Protein AF-A0A8R1IE86-F1 (afdb_monomer_lite)

Sequence (131 aa):
CESVFCSPRSFRVGAALTDEKSKIITPATVAHLLDKSIPQLPPKLPPVSSIHLKFARITSPNKDTAVEQVLRFFANLPHGIPLEFQLYNMREEDLEAVRIKTIHPDGKADVMKPRVEEFKSEGKCFSVSTQ

Radius of gyration: 24.09 Å; chains: 1; bounding box: 44×34×64 Å

Foldseek 3Di:
DDDDPDDDDDDPPPDDDPDDDDPDDDPVNVVVVCVVCVPDDDPDDPDPVPDFDKDKAWPPPDPVVCVVDPFDADPNHTDDGKTKMKIARDDPVCLQVDWDWDQDPVRDIDIDRADPVQWDDPPGITIGIDD

pLDDT: mean 78.13, std 17.59, range [35.97, 95.56]

InterPro domains:
  IPR057412 Integrator complex subunit 4/Protein SIEL, C-terminal Ig-like domain [PF25458] (58-131)

Structure (mmCIF, N/CA/C/O backbone):
data_AF-A0A8R1IE86-F1
#
_entry.id   AF-A0A8R1IE86-F1
#
loop_
_atom_site.group_PDB
_atom_site.id
_atom_site.type_symbol
_atom_site.label_atom_id
_atom_site.label_alt_id
_atom_site.label_comp_id
_atom_site.label_asym_id
_atom_site.label_entity_id
_atom_site.label_seq_id
_atom_site.pdbx_PDB_ins_code
_atom_site.Cartn_x
_atom_site.Cartn_y
_atom_site.Cartn_z
_atom_site.occupancy
_atom_site.B_iso_or_equiv
_atom_site.auth_seq_id
_atom_sit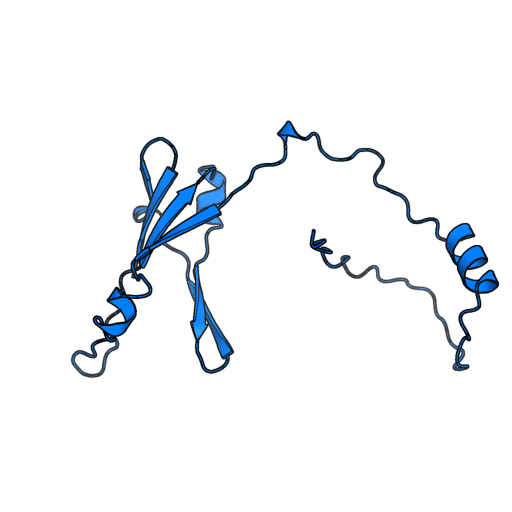e.auth_comp_id
_atom_site.auth_asym_id
_atom_site.auth_atom_id
_atom_site.pdbx_PDB_model_num
ATOM 1 N N . CYS A 1 1 ? -4.931 -19.800 13.883 1.00 36.06 1 CYS A N 1
ATOM 2 C CA . CYS A 1 1 ? -5.527 -18.518 14.309 1.00 36.06 1 CYS A CA 1
ATOM 3 C C . CYS A 1 1 ? -4.481 -17.760 15.107 1.00 36.06 1 CYS A C 1
ATOM 5 O O . CYS A 1 1 ? -4.290 -18.063 16.276 1.00 36.06 1 CYS A O 1
ATOM 7 N N . GLU A 1 2 ? -3.730 -16.879 14.451 1.00 36.41 2 GLU A N 1
ATOM 8 C CA . GLU A 1 2 ? -2.591 -16.184 15.058 1.00 36.41 2 GLU A CA 1
ATOM 9 C C . GLU A 1 2 ? -3.042 -14.831 15.613 1.00 36.41 2 GLU A C 1
ATOM 11 O O . GLU A 1 2 ? -3.615 -14.002 14.909 1.00 36.41 2 GLU A O 1
ATOM 16 N N . SER A 1 3 ? -2.831 -14.639 16.912 1.00 40.91 3 SER A N 1
ATOM 17 C CA . SER A 1 3 ? -3.125 -13.407 17.633 1.00 40.91 3 SER A CA 1
ATOM 18 C C . SER A 1 3 ? -2.035 -12.369 17.369 1.00 40.91 3 SER A C 1
ATOM 20 O O . SER A 1 3 ? -0.898 -12.537 17.811 1.00 40.91 3 SER A O 1
ATOM 22 N N . VAL A 1 4 ? -2.391 -11.271 16.703 1.00 42.31 4 VAL A N 1
ATOM 23 C CA . VAL A 1 4 ? -1.549 -10.072 16.620 1.00 42.31 4 VAL A CA 1
ATOM 24 C C . VAL A 1 4 ? -1.617 -9.362 17.972 1.00 42.31 4 VAL A C 1
ATOM 26 O O . VAL A 1 4 ? -2.523 -8.576 18.243 1.00 42.31 4 VAL A O 1
ATOM 29 N N . PHE A 1 5 ? -0.668 -9.676 18.851 1.00 35.97 5 PHE A N 1
ATOM 30 C CA . PHE A 1 5 ? -0.400 -8.876 20.040 1.00 35.97 5 PHE A CA 1
ATOM 31 C C . PHE A 1 5 ? 0.165 -7.524 19.590 1.00 35.97 5 PHE A C 1
ATOM 33 O O . PHE A 1 5 ? 1.329 -7.410 19.214 1.00 35.97 5 PHE A O 1
ATOM 40 N N . CYS A 1 6 ? -0.667 -6.484 19.617 1.00 37.81 6 CYS A N 1
ATOM 41 C CA . CYS A 1 6 ? -0.179 -5.110 19.605 1.00 37.81 6 CYS A CA 1
ATOM 42 C C . CYS A 1 6 ? 0.672 -4.885 20.863 1.00 37.81 6 CYS A C 1
ATOM 44 O O . CYS A 1 6 ? 0.190 -5.091 21.978 1.00 37.81 6 CYS A O 1
ATOM 46 N N . SER A 1 7 ? 1.922 -4.449 20.684 1.00 40.19 7 SER A N 1
ATOM 47 C CA . SER A 1 7 ? 2.818 -4.073 21.781 1.00 40.19 7 SER A CA 1
ATOM 48 C C . SER A 1 7 ? 2.133 -3.096 22.741 1.00 40.19 7 SER A C 1
ATOM 50 O O . SER A 1 7 ? 1.603 -2.074 22.287 1.00 40.19 7 SER A O 1
ATOM 52 N N . PRO A 1 8 ? 2.167 -3.336 24.063 1.00 43.03 8 PRO A N 1
ATOM 53 C CA . PRO A 1 8 ? 1.690 -2.342 25.001 1.00 43.03 8 PRO A CA 1
ATOM 54 C C . PRO A 1 8 ? 2.633 -1.138 24.943 1.00 43.03 8 PRO A C 1
ATOM 56 O O . PRO A 1 8 ? 3.857 -1.271 25.010 1.00 43.03 8 PRO A O 1
ATOM 59 N N . ARG A 1 9 ? 2.051 0.060 24.814 1.00 41.41 9 ARG A N 1
ATOM 60 C CA . ARG A 1 9 ? 2.746 1.317 25.109 1.00 41.41 9 ARG A CA 1
ATOM 61 C C . ARG A 1 9 ? 3.421 1.153 26.467 1.00 41.41 9 ARG A C 1
ATOM 63 O O . ARG A 1 9 ? 2.753 0.778 27.426 1.00 41.41 9 ARG A O 1
ATOM 70 N N . SER A 1 10 ? 4.727 1.413 26.515 1.00 40.81 10 SER A N 1
ATOM 71 C CA . SER A 1 10 ? 5.553 1.407 27.723 1.00 40.81 10 SER A CA 1
ATOM 72 C C . SER A 1 10 ? 4.844 2.152 28.860 1.00 40.81 10 SER A C 1
ATOM 74 O O . SER A 1 10 ? 4.936 3.376 28.965 1.00 40.81 10 SER A O 1
ATOM 76 N N . PHE A 1 11 ? 4.159 1.415 29.732 1.00 37.88 11 PHE A N 1
ATOM 77 C CA . PHE A 1 11 ? 3.765 1.916 31.036 1.00 37.88 11 PHE A CA 1
ATOM 78 C C . PHE A 1 11 ? 5.055 2.074 31.834 1.00 37.88 11 PHE A C 1
ATOM 80 O O . PHE A 1 11 ? 5.679 1.092 32.232 1.00 37.88 11 PHE A O 1
ATOM 87 N N . ARG A 1 12 ? 5.483 3.322 32.046 1.00 38.94 12 ARG A N 1
ATOM 88 C CA . ARG A 1 12 ? 6.479 3.626 33.074 1.00 38.94 12 ARG A CA 1
ATOM 89 C C . ARG A 1 12 ? 5.833 3.338 34.425 1.00 38.94 12 ARG A C 1
ATOM 91 O O . ARG A 1 12 ? 5.193 4.206 35.011 1.00 38.94 12 ARG A O 1
ATOM 98 N N . VAL A 1 13 ? 5.982 2.106 34.901 1.00 41.28 13 VAL A N 1
ATOM 99 C CA . VAL A 1 13 ? 5.713 1.757 36.293 1.00 41.28 13 VAL A CA 1
ATOM 100 C C . VAL A 1 13 ? 6.861 2.342 37.107 1.00 41.28 13 VAL A C 1
ATOM 102 O O . VAL A 1 13 ? 7.923 1.744 37.251 1.00 41.28 13 VAL A O 1
ATOM 105 N N . GLY A 1 14 ? 6.664 3.565 37.593 1.00 43.00 14 GLY A N 1
ATOM 106 C CA . GLY A 1 14 ? 7.470 4.121 38.669 1.00 43.00 14 GLY A CA 1
ATOM 107 C C . GLY A 1 14 ? 7.132 3.394 39.965 1.00 43.00 14 GLY A C 1
ATOM 108 O O . GLY A 1 14 ? 6.344 3.886 40.760 1.00 43.00 14 GLY A O 1
ATOM 109 N N . ALA A 1 15 ? 7.703 2.211 40.161 1.00 41.53 15 ALA A N 1
ATOM 110 C CA . ALA A 1 15 ? 7.792 1.575 41.465 1.00 41.53 15 ALA A CA 1
ATOM 111 C C . ALA A 1 15 ? 9.203 1.009 41.587 1.00 41.53 15 ALA A C 1
ATOM 113 O O . ALA A 1 15 ? 9.567 0.052 40.905 1.00 4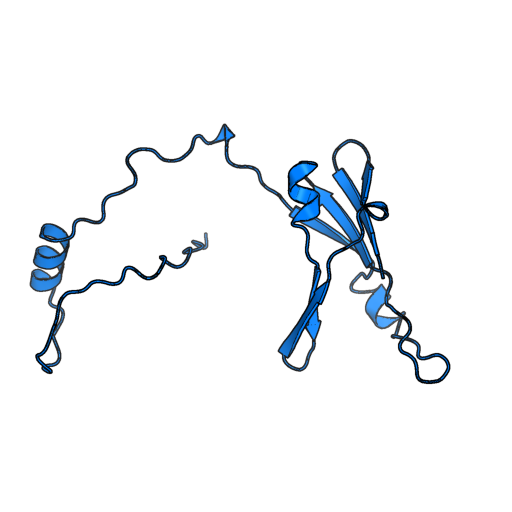1.53 15 ALA A O 1
ATOM 114 N N . ALA A 1 16 ? 10.014 1.664 42.413 1.00 47.09 16 ALA A N 1
ATOM 115 C CA . ALA A 1 16 ? 11.349 1.214 42.756 1.00 47.09 16 ALA A CA 1
ATOM 116 C C . ALA A 1 16 ? 11.282 -0.223 43.303 1.00 47.09 16 ALA A C 1
ATOM 118 O O . ALA A 1 16 ? 10.700 -0.470 44.357 1.00 47.09 16 ALA A O 1
ATOM 119 N N . LEU A 1 17 ? 11.869 -1.169 42.571 1.00 46.81 17 LEU A N 1
ATOM 120 C CA . LEU A 1 17 ? 12.123 -2.531 43.029 1.00 46.81 17 LEU A CA 1
ATOM 121 C C . LEU A 1 17 ? 13.634 -2.736 43.081 1.00 46.81 17 LEU A C 1
ATOM 123 O O . LEU A 1 17 ? 14.218 -3.410 42.242 1.00 46.81 17 LEU A O 1
ATOM 127 N N . THR A 1 18 ? 14.271 -2.128 44.074 1.00 49.50 18 THR A N 1
ATOM 128 C CA . THR A 1 18 ? 15.572 -2.587 44.555 1.00 49.50 18 THR A CA 1
ATOM 129 C C . THR A 1 18 ? 15.337 -3.832 45.410 1.00 49.50 18 THR A C 1
ATOM 131 O O . THR A 1 18 ? 14.922 -3.687 46.554 1.00 49.50 18 THR A O 1
ATOM 134 N N . ASP A 1 19 ? 15.514 -5.031 44.848 1.00 45.44 19 ASP A N 1
ATOM 135 C CA . ASP A 1 19 ? 16.184 -6.156 45.527 1.00 45.44 19 ASP A CA 1
ATOM 136 C C . ASP A 1 19 ? 16.424 -7.307 44.529 1.00 45.44 19 ASP A C 1
ATOM 138 O O . ASP A 1 19 ? 15.487 -7.909 43.990 1.00 45.44 19 ASP A O 1
ATOM 142 N N . GLU A 1 20 ? 17.703 -7.577 44.280 1.00 51.28 20 GLU A N 1
ATOM 143 C CA . GLU A 1 20 ? 18.261 -8.574 43.365 1.00 51.28 20 GLU A CA 1
ATOM 144 C C . GLU A 1 20 ? 18.250 -9.964 44.029 1.00 51.28 20 GLU A C 1
ATOM 146 O O . GLU A 1 20 ? 19.257 -10.456 44.535 1.00 51.28 20 GLU A O 1
ATOM 151 N N . LYS A 1 21 ? 17.091 -10.626 44.040 1.00 54.78 21 LYS A N 1
ATOM 152 C CA . LYS A 1 21 ? 16.990 -12.081 44.237 1.00 54.78 21 LYS A CA 1
ATOM 153 C C . LYS A 1 21 ? 16.079 -12.627 43.157 1.00 54.78 21 LYS A C 1
ATOM 155 O O . LYS A 1 21 ? 15.006 -12.072 42.934 1.00 54.78 21 LYS A O 1
ATOM 160 N N . SER A 1 22 ? 16.498 -13.695 42.482 1.00 60.59 22 SER A N 1
ATOM 161 C CA . SER A 1 22 ? 15.709 -14.405 41.474 1.00 60.59 22 SER A CA 1
ATOM 162 C C . SER A 1 22 ? 14.324 -14.746 42.037 1.00 60.59 22 SER A C 1
ATOM 164 O O . SER A 1 22 ? 14.144 -15.708 42.782 1.00 60.59 22 SER A O 1
ATOM 166 N N . LYS A 1 23 ? 13.327 -13.908 41.727 1.00 63.69 23 LYS A N 1
ATOM 167 C CA . LYS A 1 23 ? 11.953 -14.087 42.197 1.00 63.69 23 LYS A CA 1
ATOM 168 C C . LYS A 1 23 ? 11.385 -15.300 41.476 1.00 63.69 23 LYS A C 1
ATOM 170 O O . LYS A 1 23 ? 10.973 -15.206 40.324 1.00 63.69 23 LYS A O 1
ATOM 175 N N . ILE A 1 24 ? 11.412 -16.447 42.149 1.00 72.25 24 ILE A N 1
ATOM 176 C CA . ILE A 1 24 ? 10.747 -17.662 41.690 1.00 72.25 24 ILE A CA 1
ATOM 177 C C . ILE A 1 24 ? 9.258 -17.333 41.599 1.00 72.25 24 ILE A C 1
ATOM 179 O O . ILE A 1 24 ? 8.600 -17.103 42.614 1.00 72.25 24 ILE A O 1
ATOM 183 N N . ILE A 1 25 ? 8.744 -17.269 40.374 1.00 72.56 25 ILE A N 1
ATOM 184 C CA . ILE A 1 25 ? 7.324 -17.060 40.117 1.00 72.56 25 ILE A CA 1
ATOM 185 C C . ILE A 1 25 ? 6.622 -18.376 40.447 1.00 72.56 25 ILE A C 1
ATOM 187 O O . ILE A 1 25 ? 6.634 -19.317 39.656 1.00 72.56 25 ILE A O 1
ATOM 191 N N . THR A 1 26 ? 6.048 -18.466 41.644 1.00 82.50 26 THR A N 1
ATOM 192 C CA . THR A 1 26 ? 5.181 -19.584 42.021 1.00 82.50 26 THR A CA 1
ATOM 193 C C . THR A 1 26 ? 3.731 -19.258 41.651 1.00 82.50 26 THR A C 1
ATOM 195 O O . THR A 1 26 ? 3.363 -18.081 41.583 1.00 82.50 26 THR A O 1
ATOM 198 N N . PRO A 1 27 ? 2.860 -20.262 41.447 1.00 82.75 27 PRO A N 1
ATOM 199 C CA . PRO A 1 27 ? 1.442 -20.025 41.158 1.00 82.75 27 PRO A CA 1
ATOM 200 C C . PRO A 1 27 ? 0.759 -19.113 42.191 1.00 82.75 27 PRO A C 1
ATOM 202 O O . PRO A 1 27 ? -0.069 -18.280 41.835 1.00 82.75 27 PRO A O 1
ATOM 205 N N . ALA A 1 28 ? 1.174 -19.198 43.460 1.00 81.50 28 ALA A N 1
ATOM 206 C CA . ALA A 1 28 ? 0.701 -18.324 44.532 1.00 81.50 28 ALA A CA 1
ATOM 207 C C . ALA A 1 28 ? 1.147 -16.860 44.355 1.00 81.50 28 ALA A C 1
ATOM 209 O O . ALA A 1 28 ? 0.371 -15.943 44.622 1.00 81.50 28 ALA A O 1
ATOM 210 N N . THR A 1 29 ? 2.372 -16.619 43.866 1.00 82.94 29 THR A N 1
ATOM 211 C CA . THR A 1 29 ? 2.828 -15.251 43.562 1.00 82.94 29 THR A CA 1
ATOM 212 C C . THR A 1 29 ? 2.088 -14.675 42.361 1.00 82.94 29 THR A C 1
ATOM 214 O O . THR A 1 29 ? 1.773 -13.489 42.368 1.00 82.94 29 THR A O 1
ATOM 217 N N . VAL A 1 30 ? 1.761 -15.500 41.360 1.00 80.69 30 VAL A N 1
ATOM 218 C CA . VAL A 1 30 ? 0.944 -15.082 40.208 1.00 80.69 30 VAL A CA 1
ATOM 219 C C . VAL A 1 30 ? -0.471 -14.718 40.644 1.00 80.69 30 VAL A C 1
ATOM 221 O O . VAL A 1 30 ? -0.936 -13.645 40.284 1.00 80.69 30 VAL A O 1
ATOM 224 N N . ALA A 1 31 ? -1.130 -15.547 41.460 1.00 83.25 31 ALA A N 1
ATOM 225 C CA . ALA A 1 31 ? -2.467 -15.249 41.980 1.00 83.25 31 ALA A CA 1
ATOM 226 C C . ALA A 1 31 ? -2.495 -13.914 42.742 1.00 83.25 31 ALA A C 1
ATOM 228 O O . ALA A 1 31 ? -3.322 -13.053 42.468 1.00 83.25 31 ALA A O 1
ATOM 229 N N . HIS A 1 32 ? -1.511 -13.687 43.614 1.00 82.56 32 HIS A N 1
ATOM 230 C CA . HIS A 1 32 ? -1.396 -12.442 44.371 1.00 82.56 32 HIS A CA 1
ATOM 231 C C . HIS A 1 32 ? -1.063 -11.216 43.492 1.00 82.56 32 HIS A C 1
ATOM 233 O O . HIS A 1 32 ? -1.464 -10.094 43.805 1.00 82.56 32 HIS A O 1
ATOM 239 N N . LEU A 1 33 ? -0.330 -11.393 42.388 1.00 81.50 33 LEU A N 1
ATOM 240 C CA . LEU A 1 33 ? -0.115 -10.330 41.399 1.00 81.50 33 LEU A CA 1
ATOM 241 C C . LEU A 1 33 ? -1.385 -10.048 40.590 1.00 81.50 33 LEU A C 1
ATOM 243 O O . LEU A 1 33 ? -1.690 -8.888 40.341 1.00 81.50 33 LEU A O 1
ATOM 247 N N . LEU A 1 34 ? -2.146 -11.077 40.222 1.00 80.62 34 LEU A N 1
ATOM 248 C CA . LEU A 1 34 ? -3.422 -10.912 39.531 1.00 80.62 34 LEU A CA 1
ATOM 249 C C . LEU A 1 34 ? -4.456 -10.218 40.421 1.00 80.62 34 LEU A C 1
ATOM 251 O O . LEU A 1 34 ? -5.145 -9.343 39.919 1.00 80.62 34 LEU A O 1
ATOM 255 N N . ASP A 1 35 ? -4.496 -10.505 41.724 1.00 81.81 35 ASP A N 1
ATOM 256 C CA . ASP A 1 35 ? -5.366 -9.794 42.674 1.00 81.81 35 ASP A CA 1
ATOM 257 C C . ASP A 1 35 ? -5.002 -8.307 42.803 1.00 81.81 35 ASP A C 1
ATOM 259 O O . ASP A 1 35 ? -5.879 -7.447 42.889 1.00 81.81 35 ASP A O 1
ATOM 263 N N . LYS A 1 36 ? -3.704 -7.974 42.804 1.00 83.88 36 LYS A N 1
ATOM 264 C CA . LYS A 1 36 ? -3.233 -6.582 42.937 1.00 83.88 36 LYS A CA 1
ATOM 265 C C . LYS A 1 36 ? -3.309 -5.782 41.643 1.00 83.88 36 LYS A C 1
ATOM 267 O O . LYS A 1 36 ? -3.512 -4.571 41.680 1.00 83.88 36 LYS A O 1
ATOM 272 N N . SER A 1 37 ? -3.098 -6.439 40.512 1.00 81.12 37 SER A N 1
ATOM 273 C CA . SER A 1 37 ? -3.096 -5.830 39.187 1.00 81.12 37 SER A CA 1
ATOM 274 C C . SER A 1 37 ? -3.980 -6.640 38.256 1.00 81.12 37 SER A C 1
ATOM 276 O O . SER A 1 37 ? -3.496 -7.223 37.285 1.00 81.12 37 SER A O 1
ATOM 278 N N . ILE A 1 38 ? -5.279 -6.681 38.566 1.00 81.31 38 ILE A N 1
ATOM 279 C CA . ILE A 1 38 ? -6.269 -7.286 37.676 1.00 81.31 38 ILE A CA 1
ATOM 280 C C . ILE A 1 38 ? -6.166 -6.535 36.344 1.00 81.31 38 ILE A C 1
ATOM 282 O O . ILE A 1 38 ? -6.394 -5.319 36.324 1.00 81.31 38 ILE A O 1
ATOM 286 N N . PRO A 1 39 ? -5.800 -7.204 35.235 1.00 77.62 39 PRO A N 1
ATOM 287 C CA . PRO A 1 39 ? -5.781 -6.558 33.937 1.00 77.62 39 PRO A CA 1
ATOM 288 C C . PRO A 1 39 ? -7.210 -6.122 33.617 1.00 77.62 39 PRO A C 1
ATOM 290 O O . PRO A 1 39 ? -8.092 -6.943 33.369 1.00 77.62 39 PRO A O 1
ATOM 293 N N . GLN A 1 40 ? -7.455 -4.815 33.681 1.00 77.38 40 GLN A N 1
ATOM 294 C CA . GLN A 1 40 ? -8.763 -4.268 33.367 1.00 77.38 40 GLN A CA 1
ATOM 295 C C . GLN A 1 40 ? -8.968 -4.362 31.862 1.00 77.38 40 GLN A C 1
ATOM 297 O O . GLN A 1 40 ? -8.294 -3.692 31.077 1.00 77.38 40 GLN A O 1
ATOM 302 N N . LEU A 1 41 ? -9.909 -5.215 31.465 1.00 74.12 41 LEU A N 1
ATOM 303 C CA . LEU A 1 41 ? -10.425 -5.193 30.109 1.00 74.12 41 LEU A CA 1
ATOM 304 C C . LEU A 1 41 ? -11.059 -3.817 29.866 1.00 74.12 41 LEU A C 1
ATOM 306 O O . LEU A 1 41 ? -11.757 -3.303 30.747 1.00 74.12 41 LEU A O 1
ATOM 310 N N . PRO A 1 42 ? -10.822 -3.198 28.699 1.00 80.12 42 PRO A N 1
ATOM 311 C CA . PRO A 1 42 ? -11.465 -1.939 28.374 1.00 80.12 42 PRO A CA 1
ATOM 312 C C . PRO A 1 42 ? -12.990 -2.104 28.490 1.00 80.12 42 PRO A C 1
ATOM 314 O O . PRO A 1 42 ? -13.536 -3.110 28.033 1.00 80.12 42 PRO A O 1
ATOM 317 N N . PRO A 1 43 ? -13.691 -1.130 29.092 1.00 76.19 43 PRO A N 1
ATOM 318 C CA . PRO A 1 43 ? -15.088 -1.275 29.507 1.00 76.19 43 PRO A CA 1
ATOM 319 C C . PRO A 1 43 ? -16.048 -1.518 28.339 1.00 76.19 43 PRO A C 1
ATOM 321 O O . PRO A 1 43 ? -17.137 -2.056 28.533 1.00 76.19 43 PRO A O 1
ATOM 324 N N . LYS A 1 44 ? -15.658 -1.120 27.123 1.00 81.81 44 LYS A N 1
ATOM 325 C CA . LYS A 1 44 ? -16.362 -1.437 25.883 1.00 81.81 44 LYS A CA 1
ATOM 326 C C . LYS A 1 44 ? -15.345 -1.666 24.779 1.00 81.81 44 LYS A C 1
ATOM 328 O O . LYS A 1 44 ? -14.472 -0.830 24.548 1.00 81.81 44 LYS A O 1
ATOM 333 N N . LEU A 1 45 ? -15.491 -2.790 24.089 1.00 79.88 45 LEU A N 1
ATOM 334 C CA . LEU A 1 45 ? -14.842 -2.983 22.803 1.00 79.88 45 LEU A CA 1
ATOM 335 C C . LEU A 1 45 ? -15.481 -2.029 21.782 1.00 79.88 45 LEU A C 1
ATOM 337 O O . LEU A 1 45 ? -16.681 -1.745 21.880 1.00 79.88 45 LEU A O 1
ATOM 341 N N . PRO A 1 46 ? -14.699 -1.508 20.824 1.00 80.94 46 PRO A N 1
ATOM 342 C CA . PRO A 1 46 ? -15.246 -0.683 19.762 1.00 80.94 46 PRO A CA 1
ATOM 343 C C . PRO A 1 46 ? -16.330 -1.464 18.992 1.00 80.94 46 PRO A C 1
ATOM 345 O O . PRO A 1 46 ? -16.204 -2.681 18.822 1.00 80.94 46 PRO A O 1
ATOM 348 N N . PRO A 1 47 ? -17.407 -0.800 18.535 1.00 85.81 47 PRO A N 1
ATOM 349 C CA . PRO A 1 47 ? -18.450 -1.449 17.749 1.00 85.81 47 PRO A CA 1
ATOM 350 C C . PRO A 1 47 ? -17.862 -2.123 16.509 1.00 85.81 47 PRO A C 1
ATOM 352 O O . PRO A 1 47 ? -16.985 -1.556 15.859 1.00 85.81 47 PRO A O 1
ATOM 355 N N . VAL A 1 48 ? -18.385 -3.286 16.120 1.00 82.81 48 VAL A N 1
ATOM 356 C CA . VAL A 1 48 ? -17.921 -4.012 14.919 1.00 82.81 48 VAL A CA 1
ATOM 357 C C . VAL A 1 48 ? -17.999 -3.141 13.660 1.00 82.81 48 VAL A C 1
ATOM 359 O O . VAL A 1 48 ? -17.134 -3.224 12.796 1.00 82.81 48 VAL A O 1
ATOM 362 N N . SER A 1 49 ? -18.978 -2.236 13.595 1.00 81.69 49 SER A N 1
ATOM 363 C CA . SER A 1 49 ? -19.140 -1.267 12.506 1.00 81.69 49 SER A CA 1
ATOM 364 C C . SER A 1 49 ? -18.001 -0.251 12.375 1.00 81.69 49 SER A C 1
ATOM 366 O O . SER A 1 49 ? -17.876 0.370 11.327 1.00 81.69 49 SER A O 1
ATOM 368 N N . SER A 1 50 ? -17.178 -0.070 13.411 1.00 82.19 50 SER A N 1
ATOM 369 C CA . SER A 1 50 ? -16.015 0.831 13.384 1.00 82.19 50 SER A CA 1
ATOM 370 C C . SER A 1 50 ? -14.739 0.166 12.856 1.00 82.19 50 SER A C 1
ATOM 372 O O . SER A 1 50 ? -13.730 0.838 12.640 1.00 82.19 50 SER A O 1
ATOM 374 N N . ILE A 1 51 ? -14.762 -1.153 12.642 1.00 82.38 51 ILE A N 1
ATOM 375 C CA . ILE A 1 51 ? -13.616 -1.906 12.140 1.00 82.38 51 ILE A CA 1
ATOM 376 C C . ILE A 1 51 ? -13.643 -1.866 10.612 1.00 82.38 51 ILE A C 1
ATOM 378 O O . ILE A 1 51 ? -14.478 -2.501 9.971 1.00 82.38 51 ILE A O 1
ATOM 382 N N . HIS A 1 52 ? -12.693 -1.142 10.025 1.00 82.94 52 HIS A N 1
ATOM 383 C CA . HIS A 1 52 ? -12.509 -1.078 8.578 1.00 82.94 52 HIS A CA 1
ATOM 384 C C . HIS A 1 52 ? -11.266 -1.863 8.164 1.00 82.94 52 HIS A C 1
ATOM 386 O O . HIS A 1 52 ? -10.151 -1.553 8.585 1.00 82.94 52 HIS A O 1
ATOM 392 N N . LEU A 1 53 ? -11.453 -2.871 7.311 1.00 88.06 53 LEU A N 1
ATOM 393 C CA . LEU A 1 53 ? -10.346 -3.614 6.720 1.00 88.06 53 LEU A CA 1
ATOM 394 C C . LEU A 1 53 ? -9.795 -2.837 5.522 1.00 88.06 53 LEU A C 1
ATOM 396 O O . LEU A 1 53 ? -10.404 -2.835 4.455 1.00 88.06 53 LEU A O 1
ATOM 400 N N . LYS A 1 54 ? -8.637 -2.208 5.699 1.00 92.19 54 LYS A N 1
ATOM 401 C CA . LYS A 1 54 ? -7.888 -1.537 4.632 1.00 92.19 54 LYS A CA 1
ATOM 402 C C . LYS A 1 54 ? -6.832 -2.487 4.094 1.00 92.19 54 LYS A C 1
ATOM 404 O O . LYS A 1 54 ? -6.117 -3.112 4.875 1.00 92.19 54 LYS A O 1
ATOM 409 N N . PHE A 1 55 ? -6.715 -2.589 2.779 1.00 92.56 55 PHE A N 1
ATOM 410 C CA . PHE A 1 55 ? -5.649 -3.374 2.167 1.00 92.56 55 PHE A CA 1
ATOM 411 C C . PHE A 1 55 ? -5.205 -2.763 0.842 1.00 92.56 55 PHE A C 1
ATOM 413 O O . PHE A 1 55 ? -5.941 -2.008 0.204 1.00 92.56 55 PHE A O 1
ATOM 420 N N . ALA A 1 56 ? -3.986 -3.108 0.445 1.00 93.19 56 ALA A N 1
ATOM 421 C CA . ALA A 1 56 ? -3.398 -2.721 -0.824 1.00 93.19 56 ALA A CA 1
ATOM 422 C C . ALA A 1 56 ? -3.134 -3.973 -1.663 1.00 93.19 56 ALA A C 1
ATOM 424 O O . ALA A 1 56 ? -2.668 -4.989 -1.144 1.00 93.19 56 ALA A O 1
ATOM 425 N N . ARG A 1 57 ? -3.409 -3.895 -2.962 1.00 93.31 57 ARG A N 1
ATOM 426 C CA . ARG A 1 57 ? -3.038 -4.908 -3.946 1.00 93.31 57 ARG A CA 1
ATOM 427 C C . ARG A 1 57 ? -2.023 -4.300 -4.898 1.00 93.31 57 ARG A C 1
ATOM 429 O O . ARG A 1 57 ? -2.380 -3.442 -5.697 1.00 93.31 57 ARG A O 1
ATOM 436 N N . ILE A 1 58 ? -0.783 -4.760 -4.822 1.00 91.50 58 ILE A N 1
ATOM 437 C CA . ILE A 1 58 ? 0.268 -4.362 -5.762 1.00 91.50 58 ILE A CA 1
ATOM 438 C C . ILE A 1 58 ? -0.007 -5.057 -7.097 1.00 91.50 58 ILE A C 1
ATOM 440 O O . ILE A 1 58 ? -0.140 -6.281 -7.140 1.00 91.50 58 ILE A O 1
ATOM 444 N N . THR A 1 59 ? -0.168 -4.272 -8.160 1.00 90.75 59 THR A N 1
ATOM 445 C CA . THR A 1 59 ? -0.403 -4.758 -9.526 1.00 90.75 59 THR A CA 1
ATOM 446 C C . THR A 1 59 ? 0.900 -4.835 -10.315 1.00 90.75 59 THR A C 1
ATOM 448 O O . THR A 1 59 ? 1.074 -5.778 -11.084 1.00 90.75 59 THR A O 1
ATOM 451 N N . SER A 1 60 ? 1.832 -3.908 -10.071 1.00 88.38 60 SER A N 1
ATOM 452 C CA . SER A 1 60 ? 3.176 -3.899 -10.654 1.00 88.38 60 SER A CA 1
ATOM 453 C C . SER A 1 60 ? 4.201 -3.339 -9.653 1.00 88.38 60 SER A C 1
ATOM 455 O O . SER A 1 60 ? 3.884 -2.368 -8.962 1.00 88.38 60 SER A O 1
ATOM 457 N N . PRO A 1 61 ? 5.414 -3.912 -9.546 1.00 84.38 61 PRO A N 1
ATOM 458 C CA . PRO A 1 61 ? 5.917 -5.087 -10.257 1.00 84.38 61 PRO A CA 1
ATOM 459 C C . PRO A 1 61 ? 5.289 -6.384 -9.728 1.00 84.38 61 PRO A C 1
ATOM 461 O O . PRO A 1 61 ? 5.020 -6.524 -8.533 1.00 84.38 61 PRO A O 1
ATOM 464 N N . ASN A 1 62 ? 5.052 -7.349 -10.620 1.00 81.06 62 ASN A N 1
ATOM 465 C CA . ASN A 1 62 ? 4.605 -8.686 -10.238 1.00 81.06 62 ASN A CA 1
ATOM 466 C C . ASN A 1 62 ? 5.828 -9.622 -10.123 1.00 81.06 62 ASN A C 1
ATOM 468 O O . ASN A 1 62 ? 6.908 -9.305 -10.620 1.00 81.06 62 ASN A O 1
ATOM 472 N N . LYS A 1 63 ? 5.689 -10.759 -9.429 1.00 76.25 63 LYS A N 1
ATOM 473 C CA . LYS A 1 63 ? 6.824 -11.675 -9.194 1.00 76.25 63 LYS A CA 1
ATOM 474 C C . LYS A 1 63 ? 7.448 -12.204 -10.486 1.00 76.25 63 LYS A C 1
ATOM 476 O O . LYS A 1 63 ? 8.649 -12.443 -10.501 1.00 76.25 63 LYS A O 1
ATOM 481 N N . ASP A 1 64 ? 6.648 -12.358 -11.532 1.00 72.31 64 ASP A N 1
ATOM 482 C CA . ASP A 1 64 ? 7.067 -12.932 -12.806 1.00 72.31 64 ASP A CA 1
ATOM 483 C C . ASP A 1 64 ? 7.752 -11.867 -13.688 1.00 72.31 64 ASP A C 1
ATOM 485 O O . ASP A 1 64 ? 8.838 -12.096 -14.214 1.00 72.31 64 ASP A O 1
ATOM 489 N N . THR A 1 65 ? 7.208 -10.646 -13.757 1.00 67.81 65 THR A N 1
ATOM 490 C CA . THR A 1 65 ? 7.794 -9.505 -14.474 1.00 67.81 65 THR A CA 1
ATOM 491 C C . THR A 1 65 ? 9.013 -8.929 -13.774 1.00 67.81 65 THR A C 1
ATOM 493 O O . THR A 1 65 ? 9.868 -8.369 -14.452 1.00 67.81 65 THR A O 1
ATOM 496 N N . ALA A 1 66 ? 9.152 -9.085 -12.455 1.00 67.19 66 ALA A N 1
ATOM 497 C CA . ALA A 1 66 ? 10.340 -8.639 -11.727 1.00 67.19 66 ALA A CA 1
ATOM 498 C C . ALA A 1 66 ? 11.621 -9.386 -12.148 1.00 67.19 66 ALA A C 1
ATOM 500 O O . ALA A 1 66 ? 12.715 -8.845 -12.001 1.00 67.19 66 ALA A O 1
ATOM 501 N N . VAL A 1 67 ? 11.500 -10.609 -12.677 1.00 69.00 67 VAL A N 1
ATOM 502 C CA . VAL A 1 67 ? 12.647 -11.379 -13.187 1.00 69.00 67 VAL A CA 1
ATOM 503 C C . VAL A 1 67 ? 13.074 -10.880 -14.572 1.00 69.00 67 VAL A C 1
ATOM 505 O O . VAL A 1 67 ? 14.262 -10.868 -14.889 1.00 69.00 67 VAL A O 1
ATOM 508 N N . GLU A 1 68 ? 12.119 -10.432 -15.388 1.00 66.00 68 GLU A N 1
ATOM 509 C CA . GLU A 1 68 ? 12.360 -9.984 -16.766 1.00 66.00 68 GLU A CA 1
ATOM 510 C C . GLU A 1 68 ? 12.725 -8.493 -16.856 1.00 66.00 68 GLU A C 1
ATOM 512 O O . GLU A 1 68 ? 13.562 -8.086 -17.667 1.00 66.00 68 GLU A O 1
ATOM 517 N N . GLN A 1 69 ? 12.119 -7.658 -16.010 1.00 67.50 69 GLN A N 1
ATOM 518 C CA . GLN A 1 69 ? 12.345 -6.216 -15.955 1.00 67.50 69 GLN A CA 1
ATOM 519 C C . GLN A 1 69 ? 13.389 -5.880 -14.889 1.00 67.50 69 GLN A C 1
ATOM 521 O O . GLN A 1 69 ? 13.091 -5.346 -13.823 1.00 67.50 69 GLN A O 1
ATOM 526 N N . VAL A 1 70 ? 14.648 -6.190 -15.197 1.00 66.44 70 VAL A N 1
ATOM 527 C CA . VAL A 1 70 ? 15.789 -5.757 -14.382 1.00 66.44 70 VAL A CA 1
ATOM 528 C C . VAL A 1 70 ? 15.939 -4.234 -14.395 1.00 66.44 70 VAL A C 1
ATOM 530 O O . VAL A 1 70 ? 15.753 -3.585 -15.428 1.00 66.44 70 VAL A O 1
ATOM 533 N N . LEU A 1 71 ? 16.310 -3.672 -13.240 1.00 71.81 71 LEU A N 1
ATOM 534 C CA . LEU A 1 71 ? 16.541 -2.239 -13.051 1.00 71.81 71 LEU A CA 1
ATOM 535 C C . LEU A 1 71 ? 17.630 -1.764 -14.025 1.00 71.81 71 LEU A C 1
ATOM 537 O O . LEU A 1 71 ? 18.774 -2.220 -13.978 1.00 71.81 71 LEU A O 1
ATOM 541 N N . ARG A 1 72 ? 17.254 -0.881 -14.956 1.00 70.38 72 ARG A N 1
ATOM 542 C CA . ARG A 1 72 ? 18.162 -0.359 -15.984 1.00 70.38 72 ARG A CA 1
ATOM 543 C C . ARG A 1 72 ? 18.864 0.887 -15.458 1.00 70.38 72 ARG A C 1
ATOM 545 O O . ARG A 1 72 ? 18.248 1.724 -14.807 1.00 70.38 72 ARG A O 1
ATOM 552 N N . PHE A 1 73 ? 20.145 1.028 -15.772 1.00 77.56 73 PHE A N 1
ATOM 553 C CA . PHE A 1 73 ? 20.912 2.234 -15.471 1.00 77.56 73 PHE A CA 1
ATOM 554 C C . PHE A 1 73 ? 21.159 2.986 -16.774 1.00 77.56 73 PHE A C 1
ATOM 556 O O . PHE A 1 73 ? 21.712 2.424 -17.719 1.00 77.56 73 PHE A O 1
ATOM 563 N N . PHE A 1 74 ? 20.762 4.253 -16.829 1.00 74.81 74 PHE A N 1
ATOM 564 C CA . PHE A 1 74 ? 21.082 5.139 -17.947 1.00 74.81 74 PHE A CA 1
ATOM 565 C C . PHE A 1 74 ? 22.067 6.190 -17.449 1.00 74.81 74 PHE A C 1
ATOM 567 O O . PHE A 1 74 ? 21.800 6.855 -16.454 1.00 74.81 74 PHE A O 1
ATOM 574 N N . ALA A 1 75 ? 23.224 6.316 -18.106 1.00 82.31 75 ALA A N 1
ATOM 575 C CA . ALA A 1 75 ? 24.285 7.243 -17.695 1.00 82.31 75 ALA A CA 1
ATOM 576 C C . ALA A 1 75 ? 24.687 7.116 -16.203 1.00 82.31 75 ALA A C 1
ATOM 578 O O . ALA A 1 75 ? 24.915 8.117 -15.530 1.00 82.31 75 ALA A O 1
ATOM 579 N N . ASN A 1 76 ? 24.763 5.883 -15.682 1.00 76.50 76 ASN A N 1
ATOM 580 C CA . ASN A 1 76 ? 25.043 5.563 -14.270 1.00 76.50 76 ASN A CA 1
ATOM 581 C C . ASN A 1 76 ? 24.000 6.071 -13.256 1.00 76.50 76 ASN A C 1
ATOM 583 O O . ASN A 1 76 ? 24.250 6.027 -12.053 1.00 76.50 76 ASN A O 1
ATOM 587 N N . LEU A 1 77 ? 22.827 6.510 -13.715 1.00 78.12 77 LEU A N 1
ATOM 588 C CA . LEU A 1 77 ? 21.704 6.863 -12.855 1.00 78.12 77 LEU A CA 1
ATOM 589 C C . LEU A 1 77 ? 20.704 5.701 -12.814 1.00 78.12 77 LEU A C 1
ATOM 591 O O . LEU A 1 77 ? 20.381 5.143 -13.871 1.00 78.12 77 LEU A O 1
ATOM 595 N N . PRO A 1 78 ? 20.216 5.314 -11.621 1.00 73.19 78 PRO A N 1
ATOM 596 C CA . PRO A 1 78 ? 19.180 4.300 -11.514 1.00 73.19 78 PRO A CA 1
ATOM 597 C C . PRO A 1 78 ? 17.907 4.813 -12.189 1.00 73.19 78 PRO A C 1
ATOM 599 O O . PRO A 1 78 ? 17.412 5.894 -11.870 1.00 73.19 78 PRO A O 1
ATOM 602 N N . HIS A 1 79 ? 17.378 4.038 -13.133 1.00 74.56 79 HIS A N 1
ATOM 603 C CA . HIS A 1 79 ? 16.028 4.254 -13.629 1.00 74.56 79 HIS A CA 1
ATOM 604 C C . HIS A 1 79 ? 15.053 3.704 -12.583 1.00 74.56 79 HIS A C 1
ATOM 606 O O . HIS A 1 79 ? 15.204 2.560 -12.150 1.00 74.56 79 HIS A O 1
ATOM 612 N N . GLY A 1 80 ? 14.099 4.528 -12.141 1.00 73.56 80 GLY A N 1
ATOM 613 C CA . GLY A 1 80 ? 13.0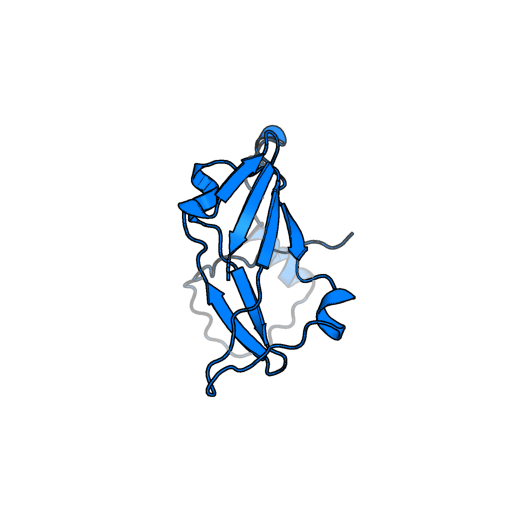77 4.113 -11.179 1.00 73.56 80 GLY A CA 1
ATOM 614 C C . GLY A 1 80 ? 12.278 2.911 -11.687 1.00 73.56 80 GLY A C 1
ATOM 615 O O . GLY A 1 80 ? 12.152 2.700 -12.896 1.00 73.56 80 GLY A O 1
ATOM 616 N N . ILE A 1 81 ? 11.752 2.109 -10.762 1.00 80.88 81 ILE A N 1
ATOM 617 C CA . ILE A 1 81 ? 10.835 1.018 -11.101 1.00 80.88 81 ILE A CA 1
ATOM 618 C C . ILE A 1 81 ? 9.413 1.565 -10.967 1.00 80.88 81 ILE A C 1
ATOM 620 O O . ILE A 1 81 ? 9.062 2.028 -9.882 1.00 80.88 81 ILE A O 1
ATOM 624 N N . PRO A 1 82 ? 8.574 1.488 -12.015 1.00 84.81 82 PRO A N 1
ATOM 625 C CA . PRO A 1 82 ? 7.178 1.871 -11.891 1.00 84.81 82 PRO A CA 1
ATOM 626 C C . PRO A 1 82 ? 6.458 0.960 -10.895 1.00 84.81 82 PRO A C 1
ATOM 628 O O . PRO A 1 82 ? 6.493 -0.268 -10.999 1.00 84.81 82 PRO A O 1
ATOM 631 N N . LEU A 1 83 ? 5.795 1.589 -9.931 1.00 89.38 83 LEU A N 1
ATOM 632 C CA . LEU A 1 83 ? 4.990 0.957 -8.902 1.00 89.38 83 LEU A CA 1
ATOM 633 C C . LEU A 1 83 ? 3.524 1.282 -9.152 1.00 89.38 83 LEU A C 1
ATOM 635 O O . LEU A 1 83 ? 3.104 2.436 -9.079 1.00 89.38 83 LEU A O 1
ATOM 639 N N . GLU A 1 84 ? 2.738 0.240 -9.384 1.00 93.00 84 GLU A N 1
ATOM 640 C CA . GLU A 1 84 ? 1.296 0.340 -9.547 1.00 93.00 84 GLU A CA 1
ATOM 641 C C . GLU A 1 84 ? 0.608 -0.508 -8.486 1.00 93.00 84 GLU A C 1
ATOM 643 O O . GLU A 1 84 ? 0.948 -1.677 -8.264 1.00 93.00 84 GLU A O 1
ATOM 648 N N . PHE A 1 85 ? -0.367 0.077 -7.801 1.00 94.25 85 PHE A N 1
ATOM 649 C CA . PHE A 1 85 ? -1.128 -0.623 -6.780 1.00 94.25 85 PHE A CA 1
ATOM 650 C C . PHE A 1 85 ? -2.520 -0.029 -6.600 1.00 94.25 85 PHE A C 1
ATOM 652 O O . PHE A 1 85 ? -2.786 1.129 -6.908 1.00 94.25 85 PHE A O 1
ATOM 659 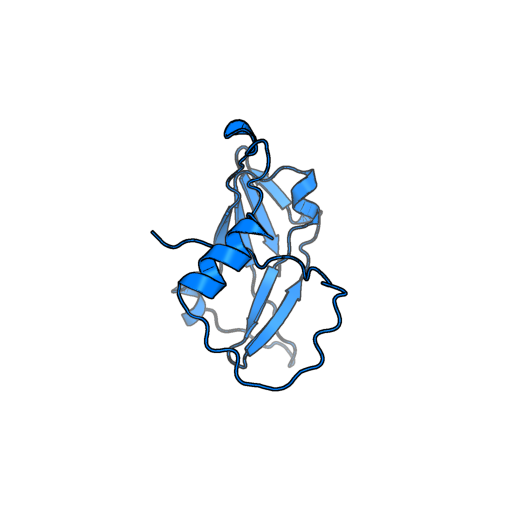N N . GLN A 1 86 ? -3.420 -0.848 -6.070 1.00 95.44 86 GLN A N 1
ATOM 660 C CA . GLN A 1 86 ? -4.794 -0.478 -5.768 1.00 95.44 86 GLN A CA 1
ATOM 661 C C . GLN A 1 86 ? -5.026 -0.505 -4.262 1.00 95.44 86 GLN A C 1
ATOM 663 O O . GLN A 1 86 ? -4.673 -1.474 -3.588 1.00 95.44 86 GLN A O 1
ATOM 668 N N . LEU A 1 87 ? -5.653 0.540 -3.736 1.00 95.44 87 LEU A N 1
ATOM 669 C CA . LEU A 1 87 ? -6.011 0.685 -2.334 1.00 95.44 87 LEU A CA 1
ATOM 670 C C . LEU A 1 87 ? -7.515 0.493 -2.151 1.00 95.44 87 LEU A C 1
ATOM 672 O O . LEU A 1 87 ? -8.322 1.180 -2.778 1.00 95.44 87 LEU A O 1
ATOM 676 N N . TYR A 1 88 ? -7.892 -0.416 -1.259 1.00 94.62 88 TYR A N 1
ATOM 677 C CA . TYR A 1 88 ? -9.281 -0.778 -0.997 1.00 94.62 88 TYR A CA 1
ATOM 678 C C . TYR A 1 88 ? -9.721 -0.306 0.386 1.00 94.62 88 TYR A C 1
ATOM 680 O O . TYR A 1 88 ? -8.955 -0.372 1.351 1.00 94.62 88 TYR A O 1
ATOM 688 N N . ASN A 1 89 ? -10.981 0.131 0.477 1.00 91.62 89 ASN A N 1
ATOM 689 C CA . ASN A 1 89 ? -11.613 0.623 1.707 1.00 91.62 89 ASN A CA 1
ATOM 690 C C . ASN A 1 89 ? -10.853 1.785 2.379 1.00 91.62 89 ASN A C 1
ATOM 692 O O . ASN A 1 89 ? -10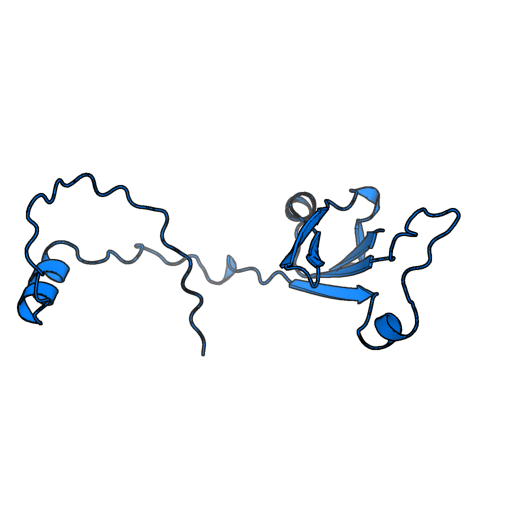.893 1.943 3.601 1.00 91.62 89 ASN A O 1
ATOM 696 N N . MET A 1 90 ? -10.149 2.592 1.582 1.00 90.94 90 MET A N 1
ATOM 697 C CA . MET A 1 90 ? -9.503 3.819 2.041 1.00 90.94 90 MET A CA 1
ATOM 698 C C . MET A 1 90 ? -10.483 4.986 1.973 1.00 90.94 90 MET A C 1
ATOM 700 O O . MET A 1 90 ? -11.283 5.071 1.043 1.00 90.94 90 MET A O 1
ATOM 704 N N . ARG A 1 91 ? -10.410 5.893 2.947 1.00 90.12 91 ARG A N 1
ATOM 705 C CA . ARG A 1 91 ? -11.075 7.199 2.877 1.00 90.12 91 ARG A CA 1
ATOM 706 C C . ARG A 1 91 ? -10.086 8.222 2.331 1.00 90.12 91 ARG A C 1
ATOM 708 O O . ARG A 1 91 ? -8.879 8.026 2.456 1.00 90.12 91 ARG A O 1
ATOM 715 N N . GLU A 1 92 ? -10.582 9.320 1.775 1.00 89.44 92 GLU A N 1
ATOM 716 C CA . GLU A 1 92 ? -9.728 10.379 1.216 1.00 89.44 92 GLU A CA 1
ATOM 717 C C . GLU A 1 92 ? -8.750 10.948 2.255 1.00 89.44 92 GLU A C 1
ATOM 719 O O . GLU A 1 92 ? -7.568 11.112 1.968 1.00 89.44 92 GLU A O 1
ATOM 724 N N . GLU A 1 93 ? -9.202 11.122 3.501 1.00 90.69 93 GLU A N 1
ATOM 725 C CA . GLU A 1 93 ? -8.358 11.536 4.634 1.00 90.69 93 GLU A CA 1
ATOM 726 C C . GLU A 1 93 ? -7.217 10.555 4.945 1.00 90.69 93 GLU A C 1
ATOM 728 O O . GLU A 1 93 ? -6.167 10.942 5.453 1.00 90.69 93 GLU A O 1
ATOM 733 N N . ASP A 1 94 ? -7.399 9.273 4.621 1.00 90.44 94 ASP A N 1
ATOM 734 C CA . ASP A 1 94 ? -6.405 8.241 4.891 1.00 90.44 94 ASP A CA 1
ATOM 735 C C . ASP A 1 94 ? -5.316 8.189 3.800 1.00 90.44 94 ASP A C 1
ATOM 737 O O . ASP A 1 94 ? -4.251 7.612 4.032 1.00 90.44 94 ASP A O 1
ATOM 741 N N . LEU A 1 95 ? -5.552 8.779 2.619 1.00 91.81 95 LEU A N 1
ATOM 742 C CA . LEU A 1 95 ? -4.607 8.751 1.493 1.00 91.81 95 LEU A CA 1
ATOM 743 C C . LEU A 1 95 ? -3.313 9.501 1.818 1.00 91.81 95 LEU A C 1
ATOM 745 O O . LEU A 1 95 ? -2.225 9.055 1.456 1.00 91.81 95 LEU A O 1
ATOM 749 N N . GLU A 1 96 ? -3.401 10.593 2.580 1.00 91.56 96 GLU A N 1
ATOM 750 C CA . GLU A 1 96 ? -2.225 11.375 2.962 1.00 91.56 96 GLU A CA 1
ATOM 751 C C . GLU A 1 96 ? -1.243 10.582 3.846 1.00 91.56 96 GLU A C 1
ATOM 753 O O . GLU A 1 96 ? -0.026 10.824 3.825 1.00 91.56 96 GLU A O 1
ATOM 758 N N . ALA A 1 97 ? -1.752 9.610 4.604 1.00 92.00 97 ALA A N 1
ATOM 759 C CA . ALA A 1 97 ? -0.961 8.758 5.483 1.00 92.00 97 ALA A CA 1
ATOM 760 C C . ALA A 1 97 ? -0.278 7.593 4.745 1.00 92.00 97 ALA A C 1
ATOM 762 O O . ALA A 1 97 ? 0.576 6.923 5.329 1.00 92.00 97 ALA A O 1
ATOM 763 N N . VAL A 1 98 ? -0.606 7.353 3.471 1.00 93.62 98 VAL A N 1
ATOM 764 C CA . VAL A 1 98 ? -0.046 6.239 2.697 1.00 93.62 98 VAL A CA 1
ATOM 765 C C . VAL A 1 98 ? 1.452 6.435 2.487 1.00 93.62 98 VAL A C 1
ATOM 767 O O . VAL A 1 98 ? 1.920 7.487 2.043 1.00 93.62 98 VAL A O 1
ATOM 770 N N . ARG A 1 99 ? 2.227 5.403 2.817 1.00 94.50 99 ARG A N 1
ATOM 771 C CA . ARG A 1 99 ? 3.673 5.342 2.599 1.00 94.50 99 ARG A CA 1
ATOM 772 C C . ARG A 1 99 ? 4.030 4.001 1.982 1.00 94.50 99 ARG A C 1
ATOM 774 O O . ARG A 1 99 ? 3.460 2.978 2.357 1.00 94.50 99 ARG A O 1
ATOM 781 N N . ILE A 1 100 ? 4.996 4.018 1.076 1.00 92.69 100 ILE A N 1
ATOM 782 C CA . ILE A 1 100 ? 5.558 2.816 0.468 1.00 92.69 100 ILE A CA 1
ATOM 783 C C . ILE A 1 100 ? 6.876 2.542 1.171 1.00 92.69 100 ILE A C 1
ATOM 785 O O . ILE A 1 100 ? 7.742 3.414 1.217 1.00 92.69 100 ILE A O 1
ATOM 789 N N . LYS A 1 101 ? 7.005 1.345 1.744 1.00 93.00 101 LYS A N 1
ATOM 790 C CA . LYS A 1 101 ? 8.236 0.878 2.374 1.00 93.00 101 LYS A CA 1
ATOM 791 C C . LYS A 1 101 ? 8.881 -0.173 1.482 1.00 93.00 101 LYS A C 1
ATOM 793 O O . LYS A 1 101 ? 8.306 -1.243 1.294 1.00 93.00 101 LYS A O 1
ATOM 798 N N . THR A 1 102 ? 10.082 0.110 1.006 1.00 89.00 102 THR A N 1
ATOM 799 C CA . THR A 1 102 ? 10.905 -0.842 0.259 1.00 89.00 102 THR A CA 1
ATOM 800 C C . THR A 1 102 ? 11.897 -1.466 1.222 1.00 89.00 102 THR A C 1
ATOM 802 O O . THR A 1 102 ? 12.578 -0.744 1.943 1.00 89.00 102 THR A O 1
ATOM 805 N N . ILE A 1 103 ? 11.955 -2.795 1.271 1.00 91.25 103 ILE A N 1
ATOM 806 C CA . ILE A 1 103 ? 12.934 -3.532 2.075 1.00 91.25 103 ILE A CA 1
ATOM 807 C C . ILE A 1 103 ? 13.926 -4.156 1.106 1.00 91.25 103 ILE A C 1
ATOM 809 O O . ILE A 1 103 ? 13.553 -4.987 0.278 1.00 91.25 103 ILE A O 1
ATOM 813 N N . HIS A 1 104 ? 15.176 -3.733 1.211 1.00 88.75 104 HIS A N 1
ATOM 814 C CA . HIS A 1 104 ? 16.262 -4.215 0.377 1.00 88.75 104 HIS A CA 1
ATOM 815 C C . HIS A 1 104 ? 16.793 -5.561 0.891 1.00 88.75 104 HIS A C 1
ATOM 817 O O . HIS A 1 104 ? 16.648 -5.871 2.078 1.00 88.75 104 HIS A O 1
ATOM 823 N N . PRO A 1 105 ? 17.454 -6.363 0.036 1.00 88.38 105 PRO A N 1
ATOM 824 C CA . PRO A 1 105 ? 18.045 -7.639 0.447 1.00 88.38 105 PRO A CA 1
ATOM 825 C C . PRO A 1 105 ? 19.107 -7.517 1.550 1.00 88.38 105 PRO A C 1
ATOM 827 O O . PRO A 1 105 ? 19.333 -8.471 2.286 1.00 88.38 105 PRO A O 1
ATOM 830 N N . ASP A 1 106 ? 19.748 -6.351 1.683 1.00 92.75 106 ASP A N 1
ATOM 831 C CA . ASP A 1 106 ? 20.733 -6.052 2.732 1.00 92.75 106 ASP A CA 1
ATOM 832 C C . ASP A 1 106 ? 20.090 -5.673 4.083 1.00 92.75 106 ASP A C 1
ATOM 834 O O . ASP A 1 106 ? 20.791 -5.337 5.038 1.00 92.75 106 ASP A O 1
ATOM 838 N N . GLY A 1 107 ? 18.757 -5.719 4.173 1.00 91.06 107 GLY A N 1
ATOM 839 C CA . GLY A 1 107 ? 17.990 -5.384 5.368 1.00 91.06 107 GLY A CA 1
ATOM 840 C C . GLY A 1 107 ? 17.752 -3.886 5.566 1.00 91.06 107 GLY A C 1
ATOM 841 O O . GLY A 1 107 ? 17.043 -3.513 6.505 1.00 91.06 107 GLY A O 1
ATOM 842 N N . LYS A 1 108 ? 18.287 -3.015 4.699 1.00 93.38 108 LYS A N 1
ATOM 843 C CA . LYS A 1 108 ? 17.933 -1.592 4.721 1.00 93.38 108 LYS A CA 1
ATOM 844 C C . LYS A 1 108 ? 16.502 -1.399 4.246 1.00 93.38 108 LYS A C 1
ATOM 846 O O . LYS A 1 108 ? 15.968 -2.194 3.472 1.00 93.38 108 LYS A O 1
ATOM 851 N N . ALA A 1 109 ? 15.878 -0.326 4.714 1.00 93.19 109 ALA A N 1
ATOM 852 C CA . ALA A 1 109 ? 14.537 0.022 4.292 1.00 93.19 109 ALA A CA 1
ATOM 853 C C . ALA A 1 109 ? 14.429 1.504 3.961 1.00 93.19 109 ALA A C 1
ATOM 855 O O . ALA A 1 109 ? 14.828 2.345 4.765 1.00 93.19 109 ALA A O 1
ATOM 856 N N . ASP A 1 110 ? 13.800 1.784 2.827 1.00 91.31 110 ASP A N 1
ATOM 857 C CA . ASP A 1 110 ? 13.476 3.131 2.381 1.00 91.31 110 ASP A CA 1
ATOM 858 C C . ASP A 1 110 ? 11.971 3.353 2.463 1.00 91.31 110 ASP A C 1
ATOM 860 O O . ASP A 1 110 ? 11.174 2.422 2.313 1.00 91.31 110 ASP A O 1
ATOM 864 N N . VAL A 1 111 ? 11.573 4.597 2.725 1.00 93.81 111 VAL A N 1
ATOM 865 C CA . VAL A 1 111 ? 10.168 4.989 2.837 1.00 93.81 111 VAL A CA 1
ATOM 866 C C . VAL A 1 111 ? 9.910 6.184 1.933 1.00 93.81 111 VAL A C 1
ATOM 868 O O . VAL A 1 111 ? 10.544 7.223 2.105 1.00 93.81 111 VAL A O 1
ATOM 871 N N . MET A 1 112 ? 8.943 6.066 1.021 1.00 92.56 112 MET A N 1
ATOM 872 C CA . MET A 1 112 ? 8.493 7.184 0.184 1.00 92.56 112 MET A CA 1
ATOM 873 C C . MET A 1 112 ? 7.006 7.495 0.379 1.00 92.56 112 MET A C 1
ATOM 875 O O . MET A 1 112 ? 6.203 6.630 0.748 1.00 92.56 112 MET A O 1
ATOM 879 N N . LYS A 1 113 ? 6.639 8.755 0.128 1.00 94.12 113 LYS A N 1
ATOM 880 C CA . LYS A 1 113 ? 5.254 9.239 0.084 1.00 94.12 113 LYS A CA 1
ATOM 881 C C . LYS A 1 113 ? 4.857 9.436 -1.386 1.00 94.12 113 LYS A C 1
ATOM 883 O O . LYS A 1 113 ? 5.494 10.269 -2.028 1.00 94.12 113 LYS A O 1
ATOM 888 N N . PRO A 1 114 ? 3.825 8.738 -1.891 1.00 93.69 114 PRO A N 1
ATOM 889 C CA . PRO A 1 114 ? 3.267 9.022 -3.211 1.00 93.69 114 PRO A CA 1
ATOM 890 C C . PRO A 1 114 ? 2.708 10.444 -3.276 1.00 93.69 114 PRO A C 1
ATOM 892 O O . PRO A 1 114 ? 2.258 10.995 -2.262 1.00 93.69 114 PRO A O 1
ATOM 895 N N . ARG A 1 115 ? 2.721 11.043 -4.462 1.00 92.44 115 ARG A N 1
ATOM 896 C CA . ARG A 1 115 ? 2.172 12.389 -4.661 1.00 92.44 115 ARG A CA 1
ATOM 897 C C . ARG A 1 115 ? 0.654 12.349 -4.694 1.00 92.44 115 ARG A C 1
ATOM 899 O O . ARG A 1 115 ? 0.060 11.343 -5.061 1.00 92.44 115 ARG A O 1
ATOM 906 N N . VAL A 1 116 ? 0.014 13.459 -4.339 1.00 91.12 116 VAL A N 1
ATOM 907 C CA . VAL A 1 116 ? -1.456 13.528 -4.306 1.00 91.12 116 VAL A CA 1
ATOM 908 C C . VAL A 1 116 ? -2.040 13.329 -5.708 1.00 91.12 116 VAL A C 1
ATOM 910 O O . VAL A 1 116 ? -3.041 12.636 -5.850 1.00 91.12 116 VAL A O 1
ATOM 913 N N . GLU A 1 117 ? -1.375 13.842 -6.749 1.00 93.44 117 GLU A N 1
ATOM 914 C CA . GLU A 1 117 ? -1.786 13.641 -8.145 1.00 93.44 117 GLU A CA 1
ATOM 915 C C . GLU A 1 117 ? -1.688 12.189 -8.651 1.00 93.44 117 GLU A C 1
ATOM 917 O O . GLU A 1 117 ? -2.268 11.859 -9.686 1.00 93.44 117 GLU A O 1
ATOM 922 N N . GLU A 1 118 ? -0.972 11.311 -7.944 1.00 93.81 118 GLU A N 1
ATOM 923 C CA . GLU A 1 118 ? -0.795 9.908 -8.341 1.00 93.81 118 GLU A CA 1
ATOM 924 C C . GLU A 1 118 ? -1.976 9.028 -7.918 1.00 93.81 118 GLU A C 1
ATOM 926 O O . GLU A 1 118 ? -2.125 7.923 -8.442 1.00 93.81 118 GLU A O 1
ATOM 931 N N . PHE A 1 119 ? -2.829 9.508 -7.006 1.00 95.06 119 PHE A N 1
ATOM 932 C CA . PHE A 1 119 ? -4.030 8.804 -6.565 1.00 95.06 119 PHE A CA 1
ATOM 933 C C . PHE A 1 119 ? -5.199 9.100 -7.505 1.00 95.06 119 PHE A C 1
ATOM 935 O O . PHE A 1 119 ? -5.640 10.240 -7.646 1.00 95.06 119 PHE A O 1
ATOM 942 N N . LYS A 1 120 ? -5.760 8.054 -8.108 1.00 94.94 120 LYS A N 1
ATOM 943 C CA . LYS A 1 120 ? -6.945 8.128 -8.964 1.00 94.94 120 LYS A CA 1
ATOM 944 C C . LYS A 1 120 ? -8.079 7.328 -8.342 1.00 94.94 120 LYS A C 1
ATOM 946 O O . LYS A 1 120 ? -7.892 6.188 -7.930 1.00 94.94 120 LYS A O 1
ATOM 951 N N . SER A 1 121 ? -9.265 7.923 -8.256 1.00 94.25 121 SER A N 1
ATOM 952 C CA . SER A 1 121 ? -10.455 7.230 -7.756 1.00 94.25 121 SER A CA 1
ATOM 953 C C . SER A 1 121 ? -11.059 6.356 -8.859 1.00 94.25 121 SER A C 1
ATOM 955 O O . SER A 1 121 ? -11.483 6.863 -9.895 1.00 94.25 121 SER A O 1
ATOM 957 N N . GLU A 1 122 ? -11.118 5.046 -8.626 1.00 90.38 122 GLU A N 1
ATOM 958 C CA . GLU A 1 122 ? -11.727 4.038 -9.505 1.00 90.38 122 GLU A CA 1
ATOM 959 C C . GLU A 1 122 ? -12.989 3.453 -8.851 1.00 90.38 122 GLU A C 1
ATOM 961 O O . GLU A 1 122 ? -13.179 2.243 -8.703 1.00 90.38 122 GLU A O 1
ATOM 966 N N . GLY A 1 123 ? -13.879 4.342 -8.406 1.00 86.62 123 GLY A N 1
ATOM 967 C CA . GLY A 1 123 ? -15.182 3.997 -7.841 1.00 86.62 123 GLY A CA 1
ATOM 968 C C . GLY A 1 123 ? -15.097 3.370 -6.448 1.00 86.62 123 GLY A C 1
ATOM 969 O O . GLY A 1 123 ? -15.406 4.027 -5.460 1.00 86.62 123 GLY A O 1
ATOM 970 N N . LYS A 1 124 ? -14.722 2.087 -6.356 1.00 87.12 124 LYS A N 1
ATOM 971 C CA . LYS A 1 124 ? -14.641 1.339 -5.081 1.00 87.12 124 LYS A CA 1
ATOM 972 C C . LYS A 1 124 ? -13.232 1.278 -4.486 1.00 87.12 124 LYS A C 1
ATOM 974 O O . LYS A 1 124 ? -13.072 0.846 -3.345 1.00 87.12 124 LYS A O 1
ATOM 979 N N . CYS A 1 125 ? -12.221 1.663 -5.252 1.00 93.12 125 CYS A N 1
ATOM 980 C CA . CYS A 1 125 ? -10.824 1.659 -4.841 1.00 93.12 125 CYS A CA 1
ATOM 981 C C . CYS A 1 125 ? -10.106 2.897 -5.384 1.00 93.12 125 CYS A C 1
ATOM 983 O O . CYS A 1 125 ? -10.634 3.616 -6.232 1.00 93.12 125 CYS A O 1
ATOM 985 N N . PHE A 1 126 ? -8.897 3.134 -4.885 1.00 95.56 126 PHE A N 1
ATOM 986 C CA . PHE A 1 126 ? -7.980 4.113 -5.457 1.00 95.56 126 PHE A CA 1
ATOM 987 C C . PHE A 1 126 ? -6.872 3.378 -6.203 1.00 95.56 126 PHE A C 1
ATOM 989 O O . PHE A 1 126 ? -6.233 2.504 -5.618 1.00 95.56 126 PHE A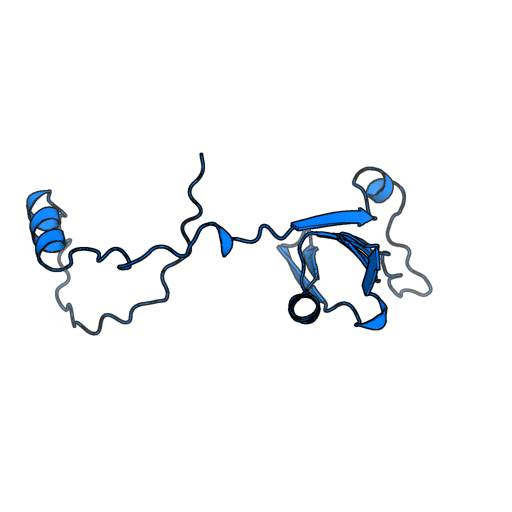 O 1
ATOM 996 N N . SER A 1 127 ? -6.632 3.721 -7.464 1.00 95.38 127 SER A N 1
ATOM 997 C CA . SER A 1 127 ? -5.439 3.296 -8.190 1.00 95.38 127 SER A CA 1
ATOM 998 C C . SER A 1 127 ? -4.319 4.308 -7.974 1.00 95.38 127 SER A C 1
ATOM 1000 O O . SER A 1 127 ? -4.548 5.516 -7.919 1.00 95.38 127 SER A O 1
ATOM 1002 N N . VAL A 1 128 ? -3.102 3.806 -7.786 1.00 95.00 128 VAL A N 1
ATOM 1003 C CA . VAL A 1 128 ? -1.907 4.618 -7.563 1.00 95.00 128 VAL A CA 1
ATOM 1004 C C . VAL A 1 128 ? -0.820 4.145 -8.507 1.00 95.00 128 VAL A C 1
ATOM 1006 O O . VAL A 1 128 ? -0.568 2.944 -8.606 1.00 95.00 128 VAL A O 1
ATOM 1009 N N . SER A 1 129 ? -0.190 5.095 -9.191 1.00 93.44 129 SER A N 1
ATOM 1010 C CA . SER A 1 129 ? 0.929 4.861 -10.103 1.00 93.44 129 SER A CA 1
ATOM 1011 C C . SER A 1 129 ? 2.049 5.834 -9.758 1.00 93.44 129 SER A C 1
ATOM 1013 O O . SER A 1 129 ? 1.885 7.037 -9.944 1.00 93.44 129 SER A O 1
ATOM 1015 N N . THR A 1 130 ? 3.173 5.322 -9.264 1.00 91.00 130 THR A N 1
ATOM 1016 C CA . THR A 1 130 ? 4.322 6.111 -8.785 1.00 91.00 130 THR A CA 1
ATOM 1017 C C . THR A 1 130 ? 5.647 5.485 -9.244 1.00 91.00 130 THR A C 1
ATOM 1019 O O . THR A 1 130 ? 5.638 4.389 -9.810 1.00 91.00 130 THR A O 1
ATOM 1022 N N . GLN A 1 131 ? 6.776 6.178 -9.066 1.00 84.25 131 GLN A N 1
ATOM 1023 C CA . GLN A 1 131 ? 8.124 5.731 -9.466 1.00 84.25 131 GLN A CA 1
ATOM 1024 C C . GLN A 1 131 ? 9.164 6.023 -8.386 1.00 84.25 131 GLN A C 1
ATOM 1026 O O . GLN A 1 131 ? 9.061 7.096 -7.749 1.00 84.25 131 GLN A O 1
#

Secondary structure (DSSP, 8-state):
-----PPPP-----------S-----HHHHHHHHHHS-----SSPPPGGG----EEEEEES-TTHHHHS---EETTEEPPPPEEEEEES--HHHHTT--EEEE-TTS-EEEE---GGGEEEETTEEEEEE-

Organism: Caenorhabditis japonica (NCBI:txid281687)